Protein AF-A0AB34Y472-F1 (afdb_monomer_lite)

Sequence (128 aa):
MANVDSKVLAPIKEELTPFFRGLTIRKKYGKGRGKPVIGYAFAWKAERKDAEDVQVSKTERLKTAKFNIEHNGELSDKEKWRAIDKIKGLKLGTTEAEHNKQEQAKREEQIRADERKKTLEELRKGWH

Organism: Lactiplantibacillus plantarum (NCBI:txid1590)

Radius of gyration: 23.01 Å; chains: 1; bounding box: 41×50×71 Å

Secondary structure (DSSP, 8-state):
---HIIIIIHHHHHHHTTTSTT-EEEEEE-SSTT--EEEEEEE-PPPPTT---SS--HHHHHHHHHHHHHT-TTS-HHHHHHHHHHHHTPPTTHHHHHHHHHHHHHHHHHHHHHHHHHHHHHHHHTT-

pLDDT: mean 92.55, std 7.71, range [44.44, 97.31]

Structure (mmCIF, N/CA/C/O backbone):
data_AF-A0AB34Y472-F1
#
_en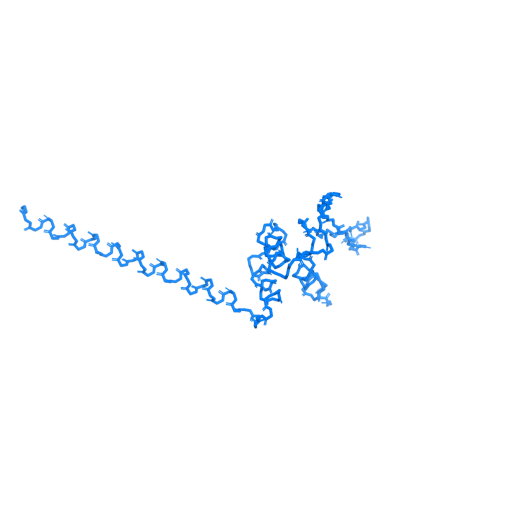try.id   AF-A0AB34Y472-F1
#
loop_
_atom_site.group_PDB
_atom_site.id
_atom_site.type_symbol
_atom_site.label_atom_id
_atom_site.label_alt_id
_atom_site.label_comp_id
_atom_site.label_asym_id
_atom_site.label_entity_id
_atom_site.label_seq_id
_atom_site.pdbx_PDB_ins_code
_atom_site.Cartn_x
_at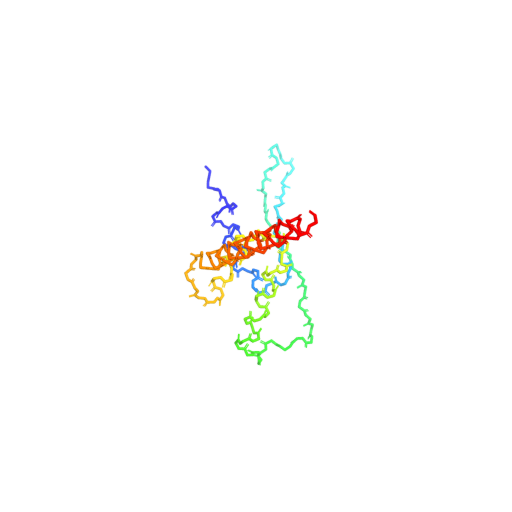om_site.Cartn_y
_atom_site.Cartn_z
_atom_site.occupancy
_atom_site.B_iso_or_equiv
_atom_site.auth_seq_id
_atom_site.auth_comp_id
_atom_site.auth_asym_id
_atom_site.auth_atom_id
_atom_site.pdbx_PDB_model_num
ATOM 1 N N . MET A 1 1 ? -2.622 18.300 -18.822 1.00 44.44 1 MET A N 1
ATOM 2 C CA . ME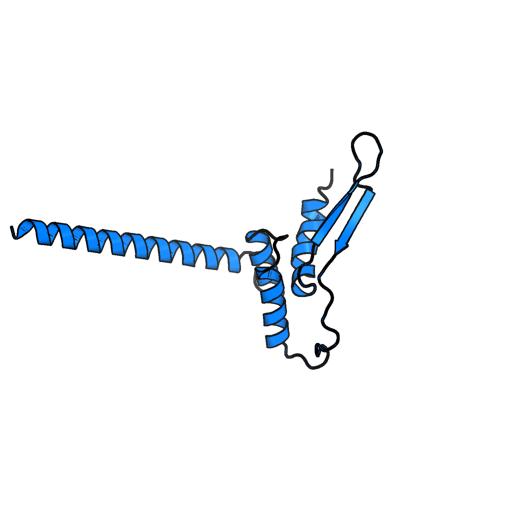T A 1 1 ? -1.505 17.331 -18.715 1.00 44.44 1 MET A CA 1
ATOM 3 C C . MET A 1 1 ? -2.039 16.029 -18.145 1.00 44.44 1 MET A C 1
ATOM 5 O O . MET A 1 1 ? -2.666 16.063 -17.094 1.00 44.44 1 MET A O 1
ATOM 9 N N . ALA A 1 2 ? -1.849 14.897 -18.827 1.00 54.88 2 ALA A N 1
ATOM 10 C CA . ALA A 1 2 ? -2.131 13.595 -18.228 1.00 54.88 2 ALA A CA 1
ATOM 11 C C . ALA A 1 2 ? -1.237 13.417 -16.991 1.00 54.88 2 ALA A C 1
ATOM 13 O O . ALA A 1 2 ? -0.014 13.460 -17.090 1.00 54.88 2 ALA A O 1
ATOM 14 N N . ASN A 1 3 ? -1.852 13.288 -15.816 1.00 86.12 3 ASN A N 1
ATOM 15 C CA . ASN A 1 3 ? -1.142 13.112 -14.558 1.00 86.12 3 ASN A CA 1
ATOM 16 C C . ASN A 1 3 ? -0.634 11.660 -14.477 1.00 86.12 3 ASN A C 1
ATOM 18 O O . ASN A 1 3 ? -1.345 10.772 -13.999 1.00 86.12 3 ASN A O 1
ATOM 22 N N . VAL A 1 4 ? 0.572 11.433 -15.013 1.00 88.00 4 VAL A N 1
ATOM 23 C CA . VAL A 1 4 ? 1.262 10.130 -15.054 1.00 88.00 4 VAL A CA 1
ATOM 24 C C . VAL A 1 4 ? 1.319 9.492 -13.667 1.00 88.00 4 VAL A C 1
ATOM 26 O O . VAL A 1 4 ? 1.144 8.283 -13.546 1.00 88.00 4 VAL A O 1
ATOM 29 N N . ASP A 1 5 ? 1.468 10.292 -12.611 1.00 87.62 5 ASP A N 1
ATOM 30 C CA . ASP A 1 5 ? 1.516 9.776 -11.244 1.00 87.62 5 ASP A CA 1
ATOM 31 C C . ASP A 1 5 ? 0.201 9.083 -10.872 1.00 87.62 5 ASP A C 1
ATOM 33 O O . ASP A 1 5 ? 0.205 7.940 -10.426 1.00 87.62 5 ASP A O 1
ATOM 37 N N . SER A 1 6 ? -0.932 9.739 -11.135 1.00 88.75 6 SER A N 1
ATOM 38 C CA . SER A 1 6 ? -2.255 9.192 -10.806 1.00 88.75 6 SER A CA 1
ATOM 39 C C . SER A 1 6 ? -2.710 8.054 -11.725 1.00 88.75 6 SER A C 1
ATOM 41 O O . SER A 1 6 ? -3.374 7.130 -11.268 1.00 88.75 6 SER A O 1
ATOM 43 N N . LYS A 1 7 ? -2.385 8.123 -13.023 1.00 90.88 7 LYS A N 1
ATOM 44 C CA . LYS A 1 7 ? -2.927 7.197 -14.031 1.00 90.88 7 LYS A CA 1
ATOM 45 C C . LYS A 1 7 ? -2.032 5.997 -14.310 1.00 90.88 7 LYS A C 1
ATOM 47 O O . LYS A 1 7 ? -2.524 4.999 -14.815 1.00 90.88 7 LYS A O 1
ATOM 52 N N . VAL A 1 8 ? -0.736 6.115 -14.033 1.00 92.06 8 VAL A N 1
ATOM 53 C CA . VAL A 1 8 ? 0.259 5.096 -14.383 1.00 92.06 8 VAL A CA 1
ATOM 54 C C . VAL A 1 8 ? 0.983 4.627 -13.131 1.00 92.06 8 VAL A C 1
ATOM 56 O O . VAL A 1 8 ? 0.946 3.443 -12.821 1.00 92.06 8 VAL A O 1
ATOM 59 N N . LEU A 1 9 ? 1.593 5.536 -12.362 1.00 92.69 9 LEU A N 1
ATOM 60 C CA . LEU A 1 9 ? 2.419 5.119 -11.225 1.00 92.69 9 LEU A CA 1
ATOM 61 C C . LEU A 1 9 ? 1.596 4.536 -10.076 1.00 92.69 9 LEU A C 1
ATOM 63 O O . LEU A 1 9 ? 2.011 3.528 -9.514 1.00 92.69 9 LEU A O 1
ATOM 67 N N . ALA A 1 10 ? 0.452 5.132 -9.732 1.00 91.88 10 ALA A N 1
ATOM 68 C CA . ALA A 1 10 ? -0.389 4.631 -8.645 1.00 91.88 10 ALA A CA 1
ATOM 69 C C . ALA A 1 10 ? -0.898 3.194 -8.906 1.00 91.88 10 ALA A C 1
ATOM 71 O O . ALA A 1 10 ? -0.638 2.330 -8.068 1.00 91.88 10 ALA A O 1
ATOM 72 N N . PRO A 1 11 ? -1.496 2.863 -10.073 1.00 93.00 11 PRO A N 1
ATOM 73 C CA . PRO A 1 11 ? -1.852 1.476 -10.382 1.00 93.00 11 PRO A CA 1
ATOM 74 C C . PRO A 1 11 ? -0.655 0.518 -10.359 1.00 93.00 11 PRO A C 1
ATOM 76 O O . PRO A 1 11 ? -0.754 -0.561 -9.782 1.00 93.00 11 PRO A O 1
ATOM 79 N N . ILE A 1 12 ? 0.493 0.932 -10.911 1.00 94.06 12 ILE A N 1
ATOM 80 C CA . ILE A 1 12 ? 1.716 0.115 -10.931 1.00 94.06 12 ILE A CA 1
ATOM 81 C C . ILE A 1 12 ? 2.208 -0.189 -9.514 1.00 94.06 12 ILE A C 1
ATOM 83 O O . ILE A 1 12 ? 2.590 -1.322 -9.232 1.00 94.06 12 ILE A O 1
ATOM 87 N N . LYS A 1 13 ? 2.189 0.793 -8.603 1.00 93.44 13 LYS A N 1
ATOM 88 C CA . LYS A 1 13 ? 2.538 0.560 -7.196 1.00 93.44 13 LYS A CA 1
ATOM 89 C C . LYS A 1 13 ? 1.621 -0.484 -6.568 1.00 93.44 13 LYS A C 1
ATOM 91 O O . LYS A 1 13 ? 2.121 -1.407 -5.927 1.00 93.44 13 LYS A O 1
ATOM 96 N N . GLU A 1 14 ? 0.310 -0.354 -6.756 1.00 94.00 14 GLU A N 1
ATOM 97 C CA . GLU A 1 14 ? -0.670 -1.280 -6.179 1.00 94.00 14 GLU A CA 1
ATOM 98 C C . GLU A 1 14 ? -0.501 -2.708 -6.727 1.00 94.00 14 GLU A C 1
ATOM 100 O O . GLU A 1 14 ? -0.639 -3.672 -5.980 1.00 94.00 14 GLU A O 1
ATOM 105 N N . GLU A 1 15 ? -0.186 -2.849 -8.017 1.00 94.44 15 GLU A N 1
ATOM 106 C CA . GLU A 1 15 ? -0.128 -4.145 -8.707 1.00 94.44 15 GLU A CA 1
ATOM 107 C C . GLU A 1 15 ? 1.213 -4.862 -8.577 1.00 94.44 15 GLU A C 1
ATOM 109 O O . GLU A 1 15 ? 1.237 -6.088 -8.500 1.00 94.44 15 GLU A O 1
ATOM 114 N N . LEU A 1 16 ? 2.327 -4.129 -8.524 1.00 95.62 16 LEU A N 1
ATOM 115 C CA . LEU A 1 16 ? 3.660 -4.732 -8.466 1.00 95.62 16 LEU A CA 1
ATOM 116 C C . LEU A 1 16 ? 4.158 -4.990 -7.038 1.00 95.62 16 LEU A C 1
ATOM 118 O O . LEU A 1 16 ? 4.934 -5.922 -6.823 1.00 95.62 16 LEU A O 1
ATOM 122 N N . THR A 1 17 ? 3.711 -4.212 -6.046 1.00 96.62 17 THR A N 1
ATOM 123 C CA . THR A 1 17 ? 4.118 -4.404 -4.639 1.00 96.62 17 THR A CA 1
ATOM 124 C C . THR A 1 17 ? 3.873 -5.816 -4.087 1.00 96.62 17 THR A C 1
ATOM 126 O O . THR A 1 17 ? 4.734 -6.293 -3.351 1.00 96.62 17 THR A O 1
ATOM 129 N N . PRO A 1 18 ? 2.773 -6.525 -4.421 1.00 96.44 18 PRO A N 1
ATOM 130 C CA . PRO A 1 18 ? 2.584 -7.918 -4.015 1.00 96.44 18 PRO A CA 1
ATOM 131 C C . PRO A 1 18 ? 3.768 -8.831 -4.359 1.00 96.44 18 PRO A C 1
ATOM 133 O O . PRO A 1 18 ? 4.109 -9.718 -3.577 1.00 96.44 18 PRO A O 1
ATOM 136 N N . PHE A 1 19 ? 4.407 -8.601 -5.505 1.00 93.69 19 PHE A N 1
ATOM 137 C CA . PHE A 1 19 ? 5.461 -9.461 -6.038 1.00 93.69 19 PHE A CA 1
ATOM 138 C C . PHE A 1 19 ? 6.847 -9.028 -5.563 1.00 93.69 19 PHE A C 1
ATOM 140 O O . PHE A 1 19 ? 7.649 -9.856 -5.147 1.00 93.69 19 PHE A O 1
ATOM 147 N N . PHE A 1 20 ? 7.118 -7.723 -5.560 1.00 94.75 20 PHE A N 1
ATOM 148 C CA . PHE A 1 20 ? 8.452 -7.202 -5.282 1.00 94.75 20 PHE A CA 1
ATOM 149 C C . PHE A 1 20 ? 8.567 -6.651 -3.863 1.00 94.75 20 PHE A C 1
ATOM 151 O O . PHE A 1 20 ? 8.058 -5.572 -3.535 1.00 94.75 20 PHE A O 1
ATOM 158 N N . ARG A 1 21 ? 9.317 -7.360 -3.014 1.00 93.81 21 ARG A N 1
ATOM 159 C CA . ARG A 1 21 ? 9.582 -6.915 -1.644 1.00 93.81 21 ARG A CA 1
ATOM 160 C C . ARG A 1 21 ? 10.325 -5.578 -1.636 1.00 93.81 21 ARG A C 1
ATOM 162 O O . ARG A 1 21 ? 11.444 -5.465 -2.132 1.00 93.81 21 ARG A O 1
ATOM 169 N N . GLY A 1 22 ? 9.739 -4.578 -0.979 1.00 94.25 22 GLY A N 1
ATOM 170 C CA . GLY A 1 22 ? 10.350 -3.253 -0.847 1.00 94.25 22 GLY A CA 1
ATOM 171 C C . GLY A 1 22 ? 10.488 -2.517 -2.180 1.00 94.25 22 GLY A C 1
ATOM 172 O O . GLY A 1 22 ? 11.498 -1.849 -2.394 1.00 94.25 22 GLY A O 1
ATOM 173 N N . LEU A 1 23 ? 9.511 -2.674 -3.079 1.00 96.81 23 LEU A N 1
ATOM 174 C CA . LEU A 1 23 ? 9.447 -1.944 -4.342 1.00 96.81 23 LEU A CA 1
ATOM 175 C C . LEU A 1 23 ? 9.467 -0.426 -4.114 1.00 96.81 23 LEU A C 1
ATOM 177 O O . LEU A 1 23 ? 8.643 0.106 -3.373 1.00 96.81 23 LEU A O 1
ATOM 181 N N . THR A 1 24 ? 10.354 0.263 -4.827 1.00 95.75 24 THR A N 1
ATOM 182 C CA . THR A 1 24 ? 10.484 1.721 -4.866 1.00 95.75 24 THR A CA 1
ATOM 183 C C . THR A 1 24 ? 10.458 2.226 -6.302 1.00 95.75 24 THR A C 1
ATOM 185 O O . THR A 1 24 ? 10.987 1.580 -7.210 1.00 95.75 24 THR A O 1
ATOM 188 N N . ILE A 1 25 ? 9.845 3.395 -6.508 1.00 94.38 25 ILE A N 1
ATOM 189 C CA . ILE A 1 25 ? 9.763 4.053 -7.816 1.00 94.38 25 ILE A CA 1
ATOM 190 C C . ILE A 1 25 ? 10.278 5.482 -7.669 1.00 94.38 25 ILE A C 1
ATOM 192 O O . ILE A 1 25 ? 9.736 6.281 -6.905 1.00 94.38 25 ILE A O 1
ATOM 196 N N . ARG A 1 26 ? 11.333 5.825 -8.410 1.00 94.31 26 ARG A N 1
ATOM 197 C CA . ARG A 1 26 ? 11.966 7.151 -8.367 1.00 94.31 26 ARG A CA 1
ATOM 198 C C . ARG A 1 26 ? 11.938 7.809 -9.741 1.00 94.31 26 ARG A C 1
ATOM 200 O O . ARG A 1 26 ? 12.308 7.196 -10.739 1.00 94.31 26 ARG A O 1
ATOM 207 N N . LYS A 1 27 ? 11.542 9.083 -9.792 1.00 94.31 27 LYS A N 1
ATOM 208 C CA . LYS A 1 27 ? 11.641 9.911 -11.002 1.00 94.31 27 LYS A CA 1
ATOM 209 C C . LYS A 1 27 ? 13.100 10.295 -11.239 1.00 94.31 27 LYS A C 1
ATOM 211 O O . LYS A 1 27 ? 13.754 10.819 -10.340 1.00 94.31 27 LYS A O 1
ATOM 216 N N . LYS A 1 28 ? 13.598 10.064 -12.451 1.00 95.62 28 LYS A N 1
ATOM 217 C CA . LYS A 1 28 ? 14.877 10.599 -12.925 1.00 95.62 28 LYS A CA 1
ATOM 218 C C . LYS A 1 28 ? 14.625 11.925 -13.626 1.00 95.62 28 LYS A C 1
ATOM 220 O O . LYS A 1 28 ? 13.784 12.003 -14.519 1.00 95.62 28 LYS A O 1
ATOM 225 N N . TYR A 1 29 ? 15.374 12.948 -13.235 1.00 95.56 29 TYR A N 1
ATOM 226 C CA . TYR A 1 29 ? 15.247 14.297 -13.777 1.00 95.56 29 TYR A CA 1
ATOM 227 C C . TYR A 1 29 ? 16.452 14.657 -14.646 1.00 95.56 29 TYR A C 1
ATOM 229 O O . TYR A 1 29 ? 17.592 14.337 -14.306 1.00 95.56 29 TYR A O 1
ATOM 237 N N . GLY A 1 30 ? 16.194 15.324 -15.768 1.00 95.06 30 GLY A N 1
ATOM 238 C CA . GLY A 1 30 ? 17.225 15.849 -16.656 1.00 95.06 30 GLY A CA 1
ATOM 239 C C . GLY A 1 30 ? 17.816 17.168 -16.156 1.00 95.06 30 GLY A C 1
ATOM 240 O O . GLY A 1 30 ? 17.243 17.846 -15.303 1.00 95.06 30 GLY A O 1
ATOM 241 N N . LYS A 1 31 ? 18.957 17.562 -16.735 1.00 93.31 31 LYS A N 1
ATOM 242 C CA . LYS A 1 31 ? 19.664 18.816 -16.407 1.00 93.31 31 LYS A CA 1
ATOM 243 C C . LYS A 1 31 ? 19.090 20.068 -17.101 1.00 93.31 31 LYS A C 1
ATOM 245 O O . LYS A 1 31 ? 19.597 21.161 -16.880 1.00 93.31 31 LYS A O 1
ATOM 250 N N . GLY A 1 32 ? 18.063 19.924 -17.944 1.00 92.19 32 GLY A N 1
ATOM 251 C CA . GLY A 1 32 ? 17.436 21.039 -18.667 1.00 92.19 32 GLY A CA 1
ATOM 252 C C . GLY A 1 32 ? 16.632 21.994 -17.772 1.00 92.19 32 GLY A C 1
ATOM 253 O O . GLY A 1 32 ? 16.306 21.677 -16.623 1.00 92.19 32 GLY A O 1
ATOM 254 N N . ARG A 1 33 ? 16.271 23.170 -18.311 1.00 89.88 33 ARG A N 1
ATOM 255 C CA . ARG A 1 33 ? 15.423 24.162 -17.624 1.00 89.88 33 ARG A CA 1
ATOM 256 C C . ARG A 1 33 ? 14.098 23.519 -17.196 1.00 89.88 33 ARG A C 1
ATOM 258 O O . ARG A 1 33 ? 13.454 22.838 -17.985 1.00 89.88 33 ARG A O 1
ATOM 265 N N . GLY A 1 34 ? 13.707 23.729 -15.938 1.00 89.81 34 GLY A N 1
ATOM 266 C CA . GLY A 1 34 ? 12.491 23.144 -15.364 1.00 89.81 34 GLY A CA 1
ATOM 267 C C . GLY A 1 34 ? 12.627 21.697 -14.873 1.00 89.81 34 GLY A C 1
ATOM 268 O O . GLY A 1 34 ? 11.615 21.129 -14.481 1.00 89.81 34 GLY A O 1
ATOM 269 N N . LYS A 1 35 ? 13.841 21.111 -14.869 1.00 92.06 35 LYS A N 1
ATOM 270 C CA . LYS A 1 35 ? 14.120 19.732 -14.411 1.00 92.06 35 LYS A CA 1
ATOM 271 C C . LYS A 1 35 ? 13.085 18.733 -14.957 1.00 92.06 35 LYS A C 1
ATOM 273 O O . LYS A 1 35 ? 12.317 18.169 -14.180 1.00 92.06 35 LYS A O 1
ATOM 278 N N . PRO A 1 36 ? 13.018 18.523 -16.284 1.00 94.12 36 PRO A N 1
ATOM 279 C CA . PRO A 1 36 ? 12.038 17.607 -16.857 1.00 94.12 36 PRO A CA 1
ATOM 280 C C . PRO A 1 36 ? 12.259 16.181 -16.337 1.00 94.12 36 PRO A C 1
ATOM 282 O O . PRO A 1 36 ? 13.401 15.757 -16.142 1.00 94.12 36 PRO A O 1
ATOM 285 N N . VAL A 1 37 ? 11.175 15.430 -16.126 1.00 93.56 37 VAL A N 1
ATOM 286 C CA . VAL A 1 37 ? 11.257 13.984 -15.864 1.00 93.56 37 VAL A CA 1
ATOM 287 C C . VAL A 1 37 ? 11.697 13.302 -17.157 1.00 93.56 37 VAL A C 1
ATOM 289 O O . VAL A 1 37 ? 11.013 13.407 -18.169 1.00 93.56 37 VAL A O 1
ATOM 292 N N . ILE A 1 38 ? 12.837 12.616 -17.122 1.00 94.94 38 ILE A N 1
ATOM 293 C CA . ILE A 1 38 ? 13.424 11.915 -18.278 1.00 94.94 38 ILE A CA 1
ATOM 294 C C . ILE A 1 38 ? 13.291 10.393 -18.176 1.00 94.94 38 ILE A C 1
ATOM 296 O O . ILE A 1 38 ? 13.611 9.677 -19.117 1.00 94.94 38 ILE A O 1
ATOM 300 N N . GLY A 1 39 ? 12.847 9.884 -17.027 1.00 95.06 39 GLY A N 1
ATOM 301 C CA . GLY A 1 39 ? 12.613 8.460 -16.839 1.00 95.06 39 GLY A CA 1
ATOM 302 C C . GLY A 1 39 ? 12.199 8.104 -15.419 1.00 95.06 39 GLY A C 1
ATOM 303 O O . GLY A 1 39 ? 12.114 8.961 -14.538 1.00 95.06 39 GLY A O 1
ATOM 304 N N . TYR A 1 40 ? 11.987 6.811 -15.200 1.00 95.44 40 TYR A N 1
ATOM 305 C CA . TYR A 1 40 ? 11.626 6.228 -13.912 1.00 95.44 40 TYR A CA 1
ATOM 306 C C . TYR A 1 40 ? 12.593 5.086 -13.593 1.00 95.44 40 TYR A C 1
ATOM 308 O O . TYR A 1 40 ? 12.967 4.321 -14.478 1.00 95.44 40 TYR A O 1
ATOM 316 N N . ALA A 1 41 ? 13.030 4.992 -12.341 1.00 95.56 4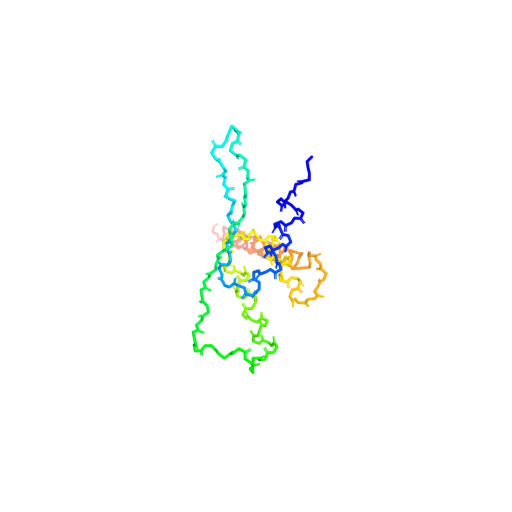1 ALA A N 1
ATOM 317 C CA . ALA A 1 41 ? 13.800 3.867 -11.827 1.00 95.56 41 ALA A CA 1
ATOM 318 C C . ALA A 1 41 ? 12.945 3.050 -10.868 1.00 95.56 41 ALA A C 1
ATOM 320 O O . ALA A 1 41 ? 12.353 3.608 -9.944 1.00 95.56 41 ALA A O 1
ATOM 321 N N . PHE A 1 42 ? 12.949 1.741 -11.085 1.00 96.12 42 PHE A N 1
ATOM 322 C CA . PHE A 1 42 ? 12.337 0.748 -10.218 1.00 96.12 42 PHE A CA 1
ATOM 323 C C . PHE A 1 42 ? 13.452 0.011 -9.483 1.00 96.12 42 PHE A C 1
ATOM 325 O O . PHE A 1 42 ? 14.439 -0.381 -10.104 1.00 96.12 42 PHE A O 1
ATOM 332 N N . ALA A 1 43 ? 13.312 -0.151 -8.172 1.00 96.44 43 ALA A N 1
ATOM 333 C CA . ALA A 1 43 ? 14.245 -0.926 -7.360 1.00 96.44 43 ALA A CA 1
ATOM 334 C C . ALA A 1 43 ? 13.487 -1.700 -6.280 1.00 96.44 43 ALA A C 1
ATOM 336 O O . ALA A 1 43 ? 12.485 -1.210 -5.765 1.00 96.44 43 ALA A O 1
ATOM 337 N N . TRP A 1 44 ? 13.965 -2.891 -5.932 1.00 97.12 44 TRP A N 1
ATOM 338 C CA . TRP A 1 44 ? 13.380 -3.763 -4.912 1.00 97.12 44 TRP A CA 1
ATOM 339 C C . TRP A 1 44 ? 14.476 -4.575 -4.218 1.00 97.12 44 TRP A C 1
ATOM 341 O O . TRP A 1 44 ? 15.629 -4.595 -4.658 1.00 97.12 44 TRP A O 1
ATOM 351 N N . LYS A 1 45 ? 14.134 -5.230 -3.106 1.00 93.62 45 LYS A N 1
ATOM 352 C CA . LYS A 1 45 ? 15.053 -6.147 -2.426 1.00 93.62 45 LYS A CA 1
ATOM 353 C C . LYS A 1 45 ? 15.162 -7.434 -3.233 1.00 93.62 45 LYS A C 1
ATOM 355 O O . LYS A 1 45 ? 14.141 -8.033 -3.554 1.00 93.62 45 LYS A O 1
ATOM 360 N N . ALA A 1 46 ? 16.393 -7.848 -3.522 1.00 93.25 46 ALA A N 1
ATOM 361 C CA . ALA A 1 46 ? 16.652 -9.103 -4.212 1.00 93.25 46 ALA A CA 1
ATOM 362 C C . ALA A 1 46 ? 16.031 -10.285 -3.454 1.00 93.25 46 ALA A C 1
ATOM 364 O O . ALA A 1 46 ? 16.062 -10.335 -2.219 1.00 93.25 46 ALA A O 1
ATOM 365 N N . GLU A 1 47 ? 15.474 -11.220 -4.213 1.00 89.44 47 GLU A N 1
ATOM 366 C CA . GLU A 1 47 ? 14.952 -12.473 -3.684 1.00 89.44 47 GLU A CA 1
ATOM 367 C C . GLU A 1 47 ? 16.095 -13.324 -3.130 1.00 89.44 47 GLU A C 1
ATOM 369 O O . GLU A 1 47 ? 17.254 -13.235 -3.558 1.00 89.44 47 GLU A O 1
ATOM 374 N N . ARG A 1 48 ? 15.780 -14.122 -2.111 1.00 88.69 48 ARG A N 1
ATOM 375 C CA . ARG A 1 48 ? 16.756 -15.044 -1.546 1.00 88.69 48 ARG A CA 1
ATOM 376 C C . ARG A 1 48 ? 17.004 -16.167 -2.548 1.00 88.69 48 ARG A C 1
ATOM 378 O O . ARG A 1 48 ? 16.059 -16.744 -3.062 1.00 88.69 48 ARG A O 1
ATOM 385 N N . LYS A 1 49 ? 18.272 -16.514 -2.774 1.00 87.44 49 LYS A N 1
ATOM 386 C CA . LYS A 1 49 ? 18.655 -17.570 -3.730 1.00 87.44 49 LYS A CA 1
ATOM 387 C C . LYS A 1 49 ? 18.158 -18.967 -3.343 1.00 87.44 49 LYS A C 1
ATOM 389 O O . LYS A 1 49 ? 18.165 -19.854 -4.182 1.00 87.44 49 LYS A O 1
ATOM 394 N N . ASP A 1 50 ? 17.809 -19.158 -2.076 1.00 87.69 50 ASP A N 1
ATOM 395 C CA . ASP A 1 50 ? 17.326 -20.410 -1.501 1.00 87.69 50 ASP A CA 1
ATOM 396 C C . ASP A 1 50 ? 15.806 -20.417 -1.269 1.00 87.69 50 ASP A C 1
ATOM 398 O O . ASP A 1 50 ? 15.296 -21.313 -0.600 1.00 87.69 50 ASP A O 1
ATOM 402 N N . ALA A 1 51 ? 15.080 -19.414 -1.773 1.00 84.00 51 ALA A N 1
ATOM 403 C CA . ALA A 1 51 ? 13.625 -19.421 -1.728 1.00 84.00 51 ALA A CA 1
ATOM 404 C C . ALA A 1 51 ? 13.068 -20.461 -2.714 1.00 84.00 51 ALA A C 1
ATOM 406 O O . ALA A 1 51 ? 13.485 -20.532 -3.868 1.00 84.00 51 ALA A O 1
ATOM 407 N N . GLU A 1 52 ? 12.129 -21.282 -2.245 1.00 81.50 52 GLU A N 1
ATOM 408 C CA . GLU A 1 52 ? 11.346 -22.167 -3.104 1.00 81.50 52 GLU A CA 1
ATOM 409 C C . GLU A 1 52 ? 10.240 -21.339 -3.761 1.00 81.50 52 GLU A C 1
ATOM 411 O O . GLU A 1 52 ? 9.365 -20.838 -3.061 1.00 81.50 52 GLU A O 1
ATOM 416 N N . ASP A 1 53 ? 10.266 -21.214 -5.089 1.00 77.62 53 ASP A N 1
ATOM 417 C CA . ASP A 1 53 ? 9.311 -20.379 -5.836 1.00 77.62 53 ASP A CA 1
ATOM 418 C C . ASP A 1 53 ? 8.346 -21.200 -6.714 1.00 77.62 53 ASP A C 1
ATOM 420 O O . ASP A 1 53 ? 7.328 -20.687 -7.208 1.00 77.62 53 ASP A O 1
ATOM 424 N N . VAL A 1 54 ? 8.625 -22.498 -6.893 1.00 81.50 54 VAL A N 1
ATOM 425 C CA . VAL A 1 54 ? 7.879 -23.372 -7.806 1.00 81.50 54 VAL A CA 1
ATOM 426 C C . VAL A 1 54 ? 6.682 -23.986 -7.087 1.00 81.50 54 VAL A C 1
ATOM 428 O O . VAL A 1 54 ? 5.538 -23.758 -7.488 1.00 81.50 54 VAL A O 1
ATOM 431 N N . GLN A 1 55 ? 6.912 -24.705 -5.987 1.00 86.69 55 GLN A N 1
ATOM 432 C CA . GLN A 1 55 ? 5.868 -25.461 -5.275 1.00 86.69 55 GLN A CA 1
ATOM 433 C C . GLN A 1 55 ? 5.248 -24.696 -4.092 1.00 86.69 55 GLN A C 1
ATOM 435 O O . GLN A 1 55 ? 4.913 -25.268 -3.058 1.00 86.69 55 GLN A O 1
ATOM 440 N N . VAL A 1 56 ? 5.056 -23.383 -4.242 1.00 87.81 56 VAL A N 1
ATOM 441 C CA . VAL A 1 56 ? 4.461 -22.539 -3.192 1.00 87.81 56 VAL A CA 1
ATOM 442 C C . VAL A 1 56 ? 2.938 -22.543 -3.271 1.00 87.81 56 VAL A C 1
ATOM 444 O O . VAL A 1 56 ? 2.350 -22.179 -4.299 1.00 87.81 56 VAL A O 1
ATOM 447 N N . SER A 1 57 ? 2.291 -22.883 -2.154 1.00 93.00 57 SER A N 1
ATOM 448 C CA . SER A 1 57 ? 0.831 -22.892 -2.026 1.00 93.00 57 SER A CA 1
ATOM 449 C C . SER A 1 57 ? 0.206 -21.510 -2.278 1.00 93.00 57 SER A C 1
ATOM 451 O O . SER A 1 57 ? 0.806 -20.465 -2.019 1.00 93.00 57 SER A O 1
ATOM 453 N N . LYS A 1 58 ? -1.054 -21.474 -2.739 1.00 92.31 58 LYS A N 1
ATOM 454 C CA . LYS A 1 58 ? -1.786 -20.206 -2.952 1.00 92.31 58 LYS A CA 1
ATOM 455 C C . LYS A 1 58 ? -1.889 -19.370 -1.673 1.00 92.31 58 LYS A C 1
ATOM 457 O O . LYS A 1 58 ? -1.816 -18.147 -1.729 1.00 92.31 58 LYS A O 1
ATOM 462 N N . THR A 1 59 ? -2.062 -20.026 -0.527 1.00 94.00 59 THR A N 1
ATOM 463 C CA . THR A 1 59 ? -2.174 -19.365 0.778 1.00 94.00 59 THR A CA 1
ATOM 464 C C . THR A 1 59 ? -0.858 -18.721 1.191 1.00 94.00 59 THR A C 1
ATOM 466 O O . THR A 1 59 ? -0.863 -17.603 1.698 1.00 94.00 59 THR A O 1
ATOM 469 N N . GLU A 1 60 ? 0.267 -19.382 0.939 1.00 93.19 60 GLU A N 1
ATOM 470 C CA . GLU A 1 60 ? 1.593 -18.839 1.213 1.00 93.19 60 GLU A CA 1
ATOM 471 C C . GLU A 1 60 ? 1.948 -17.690 0.269 1.00 93.19 60 GLU A C 1
ATOM 473 O O . GLU A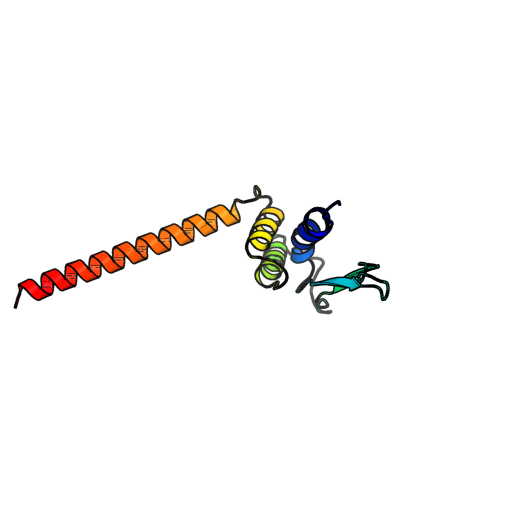 1 60 ? 2.352 -16.629 0.741 1.00 93.19 60 GLU A O 1
ATOM 478 N N . ARG A 1 61 ? 1.647 -17.815 -1.032 1.00 92.81 61 ARG A N 1
ATOM 479 C CA . ARG A 1 61 ? 1.758 -16.695 -1.986 1.00 92.81 61 ARG A CA 1
ATOM 480 C C . ARG A 1 61 ? 0.945 -15.481 -1.530 1.00 92.81 61 ARG A C 1
ATOM 482 O O . ARG A 1 61 ? 1.452 -14.363 -1.552 1.00 92.81 61 ARG A O 1
ATOM 489 N N . LEU A 1 62 ? -0.288 -15.693 -1.060 1.00 95.19 62 LEU A N 1
ATOM 490 C CA . LEU A 1 62 ? -1.143 -14.615 -0.557 1.00 95.19 62 LEU A CA 1
ATOM 491 C C . LEU A 1 62 ? -0.585 -13.979 0.725 1.00 95.19 62 LEU A C 1
ATOM 493 O O . LEU A 1 62 ? -0.637 -12.759 0.872 1.00 95.19 62 LEU A O 1
ATOM 497 N N . LYS A 1 63 ? -0.035 -14.783 1.645 1.00 95.31 63 LYS A N 1
ATOM 498 C CA . LYS A 1 63 ? 0.623 -14.283 2.863 1.00 95.31 63 LYS A CA 1
ATOM 499 C C . LYS A 1 63 ? 1.835 -13.421 2.519 1.00 95.31 63 LYS A C 1
ATOM 501 O O . LYS A 1 63 ? 1.941 -12.314 3.039 1.00 95.31 63 LYS A O 1
ATOM 506 N N . THR A 1 64 ? 2.698 -13.884 1.617 1.00 94.69 64 THR A N 1
ATOM 507 C CA . THR A 1 64 ? 3.875 -13.133 1.158 1.00 94.69 64 THR A CA 1
ATOM 508 C C . THR A 1 64 ? 3.472 -11.840 0.453 1.00 94.69 64 THR A C 1
ATOM 510 O O . THR A 1 64 ? 3.994 -10.775 0.778 1.00 94.69 64 THR A O 1
ATOM 513 N N . ALA A 1 65 ? 2.479 -11.900 -0.437 1.00 96.25 65 ALA A N 1
ATOM 514 C CA . ALA A 1 65 ? 1.937 -10.727 -1.116 1.00 96.25 65 ALA A CA 1
ATOM 515 C C . ALA A 1 65 ? 1.395 -9.685 -0.130 1.00 96.25 65 ALA A C 1
ATOM 517 O O . ALA A 1 65 ? 1.748 -8.506 -0.202 1.00 96.25 65 ALA A O 1
ATOM 518 N N . LYS A 1 66 ? 0.577 -10.126 0.832 1.00 96.94 66 LYS A N 1
ATOM 519 C CA . LYS A 1 66 ? 0.037 -9.264 1.886 1.00 96.94 66 LYS A CA 1
ATOM 520 C C . LYS A 1 66 ? 1.161 -8.644 2.721 1.00 96.94 66 LYS A C 1
ATOM 522 O O . LYS A 1 66 ? 1.153 -7.435 2.939 1.00 96.94 66 LYS A O 1
ATOM 527 N N . PHE A 1 67 ? 2.151 -9.443 3.117 1.00 96.44 67 PHE A N 1
ATOM 528 C CA . PHE A 1 67 ? 3.308 -8.968 3.873 1.00 96.44 67 PHE A CA 1
ATOM 529 C C . PHE A 1 67 ? 4.077 -7.878 3.115 1.00 96.44 67 PHE A C 1
ATOM 531 O O . PHE A 1 67 ? 4.409 -6.846 3.703 1.00 96.44 67 PHE A O 1
ATOM 538 N N . ASN A 1 68 ? 4.319 -8.074 1.815 1.00 96.62 68 ASN A N 1
ATOM 539 C CA . ASN A 1 68 ? 4.999 -7.095 0.971 1.00 96.62 68 ASN A CA 1
ATOM 540 C C . ASN A 1 68 ? 4.231 -5.768 0.899 1.00 96.62 68 ASN A C 1
ATOM 542 O O . ASN A 1 68 ? 4.853 -4.715 1.015 1.00 96.62 68 ASN A O 1
ATOM 546 N N . ILE A 1 69 ? 2.900 -5.807 0.760 1.00 97.06 69 ILE A N 1
ATOM 547 C CA . ILE A 1 69 ? 2.048 -4.607 0.742 1.00 97.06 69 ILE A CA 1
ATOM 548 C C . ILE A 1 69 ? 2.108 -3.861 2.079 1.00 97.06 69 ILE A C 1
ATOM 550 O O . ILE A 1 69 ? 2.370 -2.659 2.106 1.00 97.06 69 ILE A O 1
ATOM 554 N N . GLU A 1 70 ? 1.876 -4.562 3.190 1.00 96.12 70 GLU A N 1
ATOM 555 C CA . GLU A 1 70 ? 1.761 -3.945 4.518 1.00 96.12 70 GLU A CA 1
ATOM 556 C C . GLU A 1 70 ? 3.056 -3.243 4.943 1.00 96.12 70 GLU A C 1
ATOM 558 O O . GLU A 1 70 ? 3.017 -2.142 5.502 1.00 96.12 70 GLU A O 1
ATOM 563 N N . HIS A 1 71 ? 4.201 -3.836 4.600 1.00 95.62 71 HIS A N 1
ATOM 564 C CA . HIS A 1 71 ? 5.524 -3.354 4.995 1.00 95.62 71 HIS A CA 1
ATOM 565 C C . HIS A 1 71 ? 6.204 -2.474 3.936 1.00 95.62 71 HIS A C 1
ATOM 567 O O . HIS A 1 71 ? 7.364 -2.095 4.119 1.00 95.62 71 HIS A O 1
ATOM 573 N N . ASN A 1 72 ? 5.528 -2.131 2.833 1.00 95.44 72 ASN A N 1
ATOM 574 C CA . ASN A 1 72 ? 6.079 -1.185 1.869 1.00 95.44 72 ASN A CA 1
ATOM 575 C C . ASN A 1 72 ? 5.837 0.264 2.329 1.00 95.44 72 ASN A C 1
ATOM 577 O O . ASN A 1 72 ? 4.696 0.691 2.496 1.00 95.44 72 ASN A O 1
ATOM 581 N N . GLY A 1 73 ? 6.920 1.025 2.514 1.00 93.25 73 GLY A N 1
ATOM 582 C CA . GLY A 1 73 ? 6.872 2.445 2.878 1.00 93.25 73 GLY A CA 1
ATOM 583 C C . GLY A 1 73 ? 6.543 3.395 1.719 1.00 93.25 73 GLY A C 1
ATOM 584 O O . GLY A 1 73 ? 6.302 4.571 1.953 1.00 93.25 73 GLY A O 1
ATOM 585 N N . GLU A 1 74 ? 6.529 2.915 0.472 1.00 90.12 74 GLU A N 1
ATOM 586 C CA . GLU A 1 74 ? 6.216 3.730 -0.715 1.00 90.12 74 GLU A CA 1
ATOM 587 C C . GLU A 1 74 ? 4.713 3.801 -1.033 1.00 90.12 74 GLU A C 1
ATOM 589 O O . GLU A 1 74 ? 4.320 4.534 -1.952 1.00 90.12 74 GLU A O 1
ATOM 594 N N . LEU A 1 75 ? 3.897 3.028 -0.304 1.00 94.31 75 LEU A N 1
ATOM 595 C CA . LEU A 1 75 ? 2.440 3.006 -0.403 1.00 94.31 75 LEU A CA 1
ATOM 596 C C . LEU A 1 75 ? 1.836 3.732 0.800 1.00 94.31 75 LEU A C 1
ATOM 598 O O . LEU A 1 75 ? 2.169 3.441 1.950 1.00 94.31 75 LEU A O 1
ATOM 602 N N . SER A 1 76 ? 0.894 4.625 0.521 1.00 94.69 76 SER A N 1
ATOM 603 C CA . SER A 1 76 ? -0.046 5.138 1.517 1.00 94.69 76 SER A CA 1
ATOM 604 C C . SER A 1 76 ? -0.992 4.036 2.002 1.00 94.69 76 SER A C 1
ATOM 606 O O . SER A 1 76 ? -1.207 3.045 1.301 1.00 94.69 76 SER A O 1
ATOM 608 N N . ASP A 1 77 ? -1.624 4.219 3.162 1.00 94.88 77 ASP A N 1
ATOM 609 C CA . ASP A 1 77 ? -2.570 3.232 3.710 1.00 94.88 77 ASP A CA 1
ATOM 610 C C . ASP A 1 77 ? -3.709 2.916 2.734 1.00 94.88 77 ASP A C 1
ATOM 612 O O . ASP A 1 77 ? -4.070 1.757 2.539 1.00 94.88 77 ASP A O 1
ATOM 616 N N . LYS A 1 78 ? -4.189 3.927 2.005 1.00 94.44 78 LYS A N 1
ATOM 617 C CA . LYS A 1 78 ? -5.203 3.750 0.964 1.00 94.44 78 LYS A CA 1
ATOM 618 C C . LYS A 1 78 ? -4.724 2.883 -0.200 1.00 94.44 78 LYS A C 1
ATOM 620 O O . LYS A 1 78 ? -5.469 2.023 -0.669 1.00 94.44 78 LYS A O 1
ATOM 625 N N . GLU A 1 79 ? -3.497 3.095 -0.674 1.00 95.00 79 GLU A N 1
ATOM 626 C CA . GLU A 1 79 ? -2.895 2.251 -1.716 1.00 95.00 79 GLU A CA 1
ATOM 627 C C . GLU A 1 79 ? -2.676 0.823 -1.200 1.00 95.00 79 GLU A C 1
ATOM 629 O O . GLU A 1 79 ? -2.920 -0.133 -1.935 1.00 95.00 79 GLU A O 1
ATOM 634 N N . LYS A 1 80 ? -2.301 0.655 0.078 1.00 96.69 80 LYS A N 1
ATOM 635 C CA . LYS A 1 80 ? -2.188 -0.668 0.711 1.00 96.69 80 LYS A CA 1
ATOM 636 C C . LYS A 1 80 ? -3.530 -1.389 0.744 1.00 96.69 80 LYS A C 1
ATOM 638 O O . LYS A 1 80 ? -3.606 -2.537 0.316 1.00 96.69 80 LYS A O 1
ATOM 643 N N . TRP A 1 81 ? -4.597 -0.731 1.193 1.00 96.88 81 TRP A N 1
ATOM 644 C CA . TRP A 1 81 ? -5.937 -1.324 1.229 1.00 96.88 81 TRP A CA 1
ATOM 645 C C . TRP A 1 81 ? -6.419 -1.736 -0.162 1.00 96.88 81 TRP A C 1
ATOM 647 O O . TRP A 1 81 ? -6.918 -2.845 -0.332 1.00 96.88 81 TRP A O 1
ATOM 657 N N . ARG A 1 82 ? -6.186 -0.902 -1.181 1.00 96.50 82 ARG A N 1
ATOM 658 C CA . ARG A 1 82 ? -6.517 -1.237 -2.574 1.00 96.50 82 ARG A CA 1
ATOM 659 C C . ARG A 1 82 ? -5.708 -2.406 -3.114 1.00 96.50 82 ARG A C 1
ATOM 661 O O . ARG A 1 82 ? -6.269 -3.276 -3.775 1.00 96.50 82 ARG A O 1
ATOM 668 N N . ALA A 1 83 ? -4.409 -2.451 -2.832 1.00 96.56 83 ALA A N 1
ATOM 669 C CA . ALA A 1 83 ? -3.568 -3.578 -3.213 1.00 96.56 83 ALA A CA 1
ATOM 670 C C . ALA A 1 83 ? -4.038 -4.875 -2.528 1.00 96.56 83 ALA A C 1
ATOM 672 O O . ALA A 1 83 ? -4.096 -5.920 -3.174 1.00 96.56 83 ALA A O 1
ATOM 673 N N . ILE A 1 84 ? -4.456 -4.803 -1.256 1.00 96.94 84 ILE A N 1
ATOM 674 C CA . ILE A 1 84 ? -5.052 -5.929 -0.521 1.00 96.94 84 ILE A CA 1
ATOM 675 C C . ILE A 1 84 ? -6.364 -6.385 -1.173 1.00 96.94 84 ILE A C 1
ATOM 677 O O . ILE A 1 84 ? -6.559 -7.588 -1.355 1.00 96.94 84 ILE A O 1
ATOM 681 N N . ASP A 1 85 ? -7.243 -5.454 -1.551 1.00 96.69 85 ASP A N 1
ATOM 682 C CA . ASP A 1 85 ? -8.488 -5.778 -2.254 1.00 96.69 85 ASP A CA 1
ATOM 683 C C . ASP A 1 85 ? -8.191 -6.509 -3.574 1.00 96.69 85 ASP A C 1
ATOM 685 O O . ASP A 1 85 ? -8.776 -7.559 -3.840 1.00 96.69 85 ASP A O 1
ATOM 689 N N . LYS A 1 86 ? -7.216 -6.019 -4.355 1.00 95.56 86 LYS A N 1
ATOM 690 C CA . LYS A 1 86 ? -6.791 -6.632 -5.624 1.00 95.56 86 LYS A CA 1
ATOM 691 C C . LYS A 1 86 ? -6.289 -8.067 -5.444 1.00 95.56 86 LYS A C 1
ATOM 693 O O . LYS A 1 86 ? -6.776 -8.959 -6.135 1.00 95.56 86 LYS A O 1
ATOM 698 N N . ILE A 1 87 ? -5.370 -8.325 -4.506 1.00 95.56 87 ILE A N 1
ATOM 699 C CA . ILE A 1 87 ? -4.821 -9.686 -4.309 1.00 95.56 87 ILE A CA 1
ATOM 700 C C . ILE A 1 87 ? -5.855 -10.676 -3.759 1.00 95.56 87 ILE A C 1
ATOM 702 O O . ILE A 1 87 ? -5.709 -11.882 -3.950 1.00 95.56 87 ILE A O 1
ATOM 706 N N . LYS A 1 88 ? -6.894 -10.182 -3.075 1.00 93.88 88 LYS A N 1
ATOM 707 C CA . LYS A 1 88 ? -7.999 -10.998 -2.554 1.00 93.88 88 LYS A CA 1
ATOM 708 C C . LYS A 1 88 ? -9.170 -11.130 -3.537 1.00 93.88 88 LYS A C 1
ATOM 710 O O . LYS A 1 88 ? -10.095 -11.883 -3.249 1.00 93.88 88 LYS A O 1
ATOM 715 N N . GLY A 1 89 ? -9.160 -10.407 -4.660 1.00 93.88 89 GLY A N 1
ATOM 716 C CA . GLY A 1 89 ? -10.282 -10.361 -5.603 1.00 93.88 89 GLY A CA 1
ATOM 717 C C . GLY A 1 89 ? -11.533 -9.672 -5.042 1.00 93.88 89 GLY A C 1
ATOM 718 O O . GLY A 1 89 ? -12.648 -10.009 -5.430 1.00 93.88 89 GLY A O 1
ATOM 719 N N . LEU A 1 90 ? -11.364 -8.739 -4.102 1.00 94.69 90 LEU A N 1
ATOM 720 C CA . LEU A 1 90 ? -12.456 -7.979 -3.494 1.00 94.69 90 LEU A CA 1
ATOM 721 C C . LEU A 1 90 ? -12.776 -6.719 -4.303 1.00 94.69 90 LEU A C 1
ATOM 723 O O . LEU A 1 90 ? -11.966 -6.216 -5.085 1.00 94.69 90 LEU A O 1
ATOM 727 N N . LYS A 1 91 ? -13.967 -6.163 -4.069 1.00 96.00 91 LYS A N 1
ATOM 728 C CA . LYS A 1 91 ? -14.321 -4.834 -4.568 1.00 96.00 91 LYS A CA 1
ATOM 729 C C . LYS A 1 91 ? -13.372 -3.795 -3.958 1.00 96.00 91 LYS A C 1
ATOM 731 O O . LYS A 1 91 ? -13.126 -3.800 -2.757 1.00 96.00 91 LYS A O 1
ATOM 736 N N . LEU A 1 92 ? -12.877 -2.872 -4.783 1.00 95.06 92 LEU A N 1
ATOM 737 C CA . LEU A 1 92 ? -12.013 -1.790 -4.308 1.00 95.06 92 LEU A CA 1
ATOM 738 C C . LEU A 1 92 ? -12.725 -0.942 -3.243 1.00 95.06 92 LEU A C 1
ATOM 740 O O . LEU A 1 92 ? -13.844 -0.472 -3.464 1.00 95.06 92 LEU A O 1
ATOM 744 N N . GLY A 1 93 ? -12.044 -0.720 -2.119 1.00 93.94 93 GLY A N 1
ATOM 745 C CA . GLY A 1 93 ? -12.549 0.024 -0.965 1.00 93.94 93 GLY A CA 1
ATOM 746 C C . GLY A 1 93 ? -13.158 -0.859 0.126 1.00 93.94 93 GLY A C 1
ATOM 747 O O . GLY A 1 93 ? -13.544 -0.335 1.169 1.00 93.94 93 GLY A O 1
ATOM 748 N N . THR A 1 94 ? -13.235 -2.181 -0.065 1.00 96.38 94 THR A N 1
ATOM 749 C CA . THR A 1 94 ? -13.742 -3.097 0.968 1.00 96.38 94 THR A CA 1
ATOM 750 C C . THR A 1 94 ? -12.829 -3.107 2.192 1.00 96.38 94 THR A C 1
ATOM 752 O O . THR A 1 94 ? -13.322 -2.937 3.306 1.00 96.38 94 THR A O 1
ATOM 755 N N . THR A 1 95 ? -11.512 -3.225 2.000 1.00 95.56 95 THR A N 1
ATOM 756 C CA . THR A 1 95 ? -10.554 -3.216 3.118 1.00 95.56 95 THR A CA 1
ATOM 757 C C . THR A 1 95 ? -10.548 -1.867 3.857 1.00 95.56 95 THR A C 1
ATOM 759 O O . THR A 1 95 ? -10.494 -1.841 5.084 1.00 95.56 95 THR A O 1
ATOM 762 N N . GLU A 1 96 ? -10.672 -0.745 3.136 1.00 95.94 96 GLU A N 1
ATOM 763 C CA . GLU A 1 96 ? -10.776 0.603 3.728 1.00 95.94 96 GLU A CA 1
ATOM 764 C C . GLU A 1 96 ? -12.041 0.743 4.593 1.00 95.94 96 GLU A C 1
ATOM 766 O O . GLU A 1 96 ? -11.983 1.217 5.727 1.00 95.94 96 GLU A O 1
ATOM 771 N N . ALA A 1 97 ? -13.188 0.282 4.088 1.00 96.25 97 ALA A N 1
ATOM 772 C CA . ALA A 1 97 ? -14.446 0.320 4.828 1.00 96.25 97 ALA A CA 1
ATOM 773 C C . ALA A 1 97 ? -14.406 -0.553 6.093 1.00 96.25 97 ALA A C 1
ATOM 775 O O . ALA A 1 97 ? -14.906 -0.143 7.142 1.00 96.25 97 ALA A O 1
ATOM 776 N N . GLU A 1 98 ? -13.801 -1.739 6.007 1.00 95.56 98 GLU A N 1
ATOM 777 C CA . GLU A 1 98 ? -13.635 -2.634 7.152 1.00 95.56 98 GLU A CA 1
ATOM 778 C C . GLU A 1 98 ? -12.735 -2.011 8.225 1.00 95.56 98 GLU A C 1
ATOM 780 O O . GLU A 1 98 ? -13.113 -1.990 9.397 1.00 95.56 98 GLU A O 1
ATOM 785 N N . HIS A 1 99 ? -11.601 -1.432 7.825 1.00 94.81 99 HIS A N 1
ATOM 786 C CA . HIS A 1 99 ? -10.703 -0.718 8.730 1.00 94.81 99 HIS A CA 1
ATOM 787 C C . HIS A 1 99 ? -11.426 0.427 9.453 1.00 94.81 99 HIS A C 1
ATOM 789 O O . HIS A 1 99 ? -11.409 0.502 10.680 1.00 94.81 99 HIS A O 1
ATOM 795 N N . ASN A 1 100 ? -12.138 1.278 8.711 1.00 95.88 100 ASN A N 1
ATOM 796 C CA . ASN A 1 100 ? -12.864 2.408 9.293 1.00 95.88 100 ASN A CA 1
ATOM 797 C C . ASN A 1 100 ? -13.960 1.956 10.268 1.00 95.88 100 ASN A C 1
ATOM 799 O O . ASN A 1 100 ? -14.151 2.574 11.314 1.00 95.88 100 ASN A O 1
ATOM 803 N N . LYS A 1 101 ? -14.655 0.853 9.964 1.00 96.69 101 LYS A N 1
ATOM 804 C CA . LYS A 1 101 ? -15.652 0.263 10.865 1.00 96.69 101 LYS A CA 1
ATOM 805 C C . LYS A 1 101 ? -15.016 -0.254 12.158 1.00 96.69 101 LYS A C 1
ATOM 807 O O . LYS A 1 101 ? -15.588 -0.064 13.228 1.00 96.69 101 LYS A O 1
ATOM 812 N N . GLN A 1 102 ? -13.850 -0.895 12.070 1.00 95.56 102 GLN A N 1
ATOM 813 C CA . GLN A 1 102 ? -13.115 -1.370 13.244 1.00 95.56 102 GLN A CA 1
ATOM 814 C C . GLN A 1 102 ? -12.637 -0.207 14.118 1.00 95.56 102 GLN A C 1
ATOM 816 O O . GLN A 1 102 ? -12.809 -0.253 15.333 1.00 95.56 102 GLN A O 1
ATOM 821 N N . GLU A 1 103 ? -12.092 0.850 13.517 1.00 95.06 103 GLU A N 1
ATOM 822 C CA . GLU A 1 103 ? -11.653 2.043 14.251 1.00 95.06 103 GLU A CA 1
ATOM 823 C C . GLU A 1 103 ? -12.820 2.759 14.939 1.00 95.06 103 GLU A C 1
ATOM 825 O O . GLU A 1 103 ? -12.716 3.140 16.106 1.00 95.06 103 GLU A O 1
ATOM 830 N N . GLN A 1 104 ? -13.967 2.868 14.263 1.00 96.19 104 GLN A N 1
ATOM 831 C CA . GLN A 1 104 ? -15.181 3.419 14.859 1.00 96.19 104 GLN A CA 1
ATOM 832 C C . GLN A 1 104 ? -15.653 2.581 16.058 1.00 96.19 104 GLN A C 1
ATOM 834 O O . GLN A 1 104 ? -15.929 3.136 17.120 1.00 96.19 104 GLN A O 1
ATOM 839 N N . ALA A 1 105 ? -15.677 1.251 15.926 1.00 97.06 105 ALA A N 1
ATOM 840 C CA . ALA A 1 105 ? -16.071 0.356 17.014 1.00 97.06 105 ALA A CA 1
ATOM 841 C C . ALA A 1 105 ? -15.131 0.463 18.229 1.00 97.06 105 ALA A C 1
ATOM 843 O O . ALA A 1 105 ? -15.603 0.556 19.361 1.00 97.06 105 ALA A O 1
ATOM 844 N N . LYS A 1 106 ? -13.810 0.525 18.005 1.00 97.25 106 LYS A N 1
ATOM 845 C CA . LYS A 1 106 ? -12.822 0.733 19.080 1.00 97.25 106 LYS A CA 1
ATOM 846 C C . LYS A 1 106 ? -13.032 2.065 19.793 1.00 97.25 106 LYS A C 1
ATOM 848 O O . LYS A 1 106 ? -12.945 2.140 21.015 1.00 97.25 106 LYS A O 1
ATOM 853 N N . ARG A 1 107 ? -13.322 3.128 19.038 1.00 96.44 107 ARG A N 1
ATOM 854 C CA . ARG A 1 107 ? -13.586 4.454 19.604 1.00 96.44 107 ARG A CA 1
ATOM 855 C C . ARG A 1 107 ? -14.843 4.458 20.473 1.00 96.44 107 ARG A C 1
ATOM 857 O O . ARG A 1 107 ? -14.825 5.028 21.559 1.00 96.44 107 ARG A O 1
ATOM 864 N N . GLU A 1 108 ? -15.915 3.822 20.015 1.00 97.19 108 GLU A N 1
ATOM 865 C CA . GLU A 1 108 ? -17.164 3.691 20.775 1.00 97.19 108 GLU A CA 1
ATOM 866 C C . GLU A 1 108 ? -16.982 2.857 22.050 1.00 97.19 108 GLU A C 1
ATOM 868 O O . GLU A 1 108 ? -17.521 3.206 23.102 1.00 97.19 108 GLU A O 1
ATOM 873 N N . GLU A 1 109 ? -16.193 1.783 21.984 1.00 97.12 109 GLU A N 1
ATOM 874 C CA . GLU A 1 109 ? -15.840 0.977 23.154 1.00 97.12 109 GLU A CA 1
ATOM 875 C C . GLU A 1 109 ? -15.054 1.792 24.187 1.00 97.12 109 GLU A C 1
ATOM 877 O O . GLU A 1 109 ? -15.375 1.744 25.377 1.00 97.12 109 GLU A O 1
ATOM 882 N N . GLN A 1 110 ? -14.087 2.595 23.735 1.00 96.88 110 GLN A N 1
ATOM 883 C CA . GLN A 1 110 ? -13.311 3.477 24.602 1.00 96.88 110 GLN A CA 1
ATOM 884 C C . GLN A 1 110 ? -14.203 4.515 25.298 1.00 96.88 110 GLN A C 1
ATOM 886 O O . GLN A 1 110 ? -14.125 4.665 26.516 1.00 96.88 110 GLN A O 1
ATOM 891 N N . ILE A 1 111 ? -15.106 5.167 24.557 1.00 97.31 111 ILE A N 1
ATOM 892 C CA . ILE A 1 111 ? -16.068 6.129 25.123 1.00 97.31 111 ILE A CA 1
ATOM 893 C C . ILE A 1 111 ? -16.925 5.456 26.199 1.00 97.31 111 ILE A C 1
ATOM 895 O O . ILE A 1 111 ? -17.030 5.963 27.313 1.00 97.31 111 ILE A O 1
ATOM 899 N N . ARG A 1 112 ? -17.472 4.270 25.909 1.00 96.81 112 ARG A N 1
ATOM 900 C CA . ARG A 1 112 ? -18.285 3.511 26.869 1.00 96.81 112 ARG A CA 1
ATOM 901 C C . ARG A 1 112 ? -17.489 3.119 28.116 1.00 96.81 112 ARG A C 1
ATOM 903 O O . ARG A 1 112 ? -18.039 3.096 29.217 1.00 96.81 112 ARG A O 1
ATOM 910 N N . ALA A 1 113 ? -16.214 2.766 27.965 1.00 97.31 113 ALA A N 1
ATOM 911 C CA . ALA A 1 113 ? -15.344 2.438 29.090 1.00 97.31 113 ALA A CA 1
ATOM 912 C C . ALA A 1 113 ? -15.075 3.664 29.975 1.00 97.31 113 ALA A C 1
ATOM 914 O O . ALA A 1 113 ? -15.095 3.549 31.202 1.00 97.31 113 ALA A O 1
ATOM 915 N N . ASP A 1 114 ? -14.876 4.830 29.366 1.00 97.12 114 ASP A N 1
ATOM 916 C CA . ASP A 1 114 ? -14.639 6.083 30.080 1.00 97.12 114 ASP A CA 1
ATOM 917 C C . ASP A 1 114 ? -15.909 6.583 30.785 1.00 97.12 114 ASP A C 1
ATOM 919 O O . ASP A 1 114 ? -15.845 6.978 31.951 1.00 97.12 114 ASP A O 1
ATOM 923 N N . GLU A 1 115 ? -17.079 6.456 30.153 1.00 96.88 115 GLU A N 1
ATOM 924 C CA . GLU A 1 115 ? -18.380 6.705 30.788 1.00 96.88 115 GLU A CA 1
ATOM 925 C C . GLU A 1 115 ? -18.591 5.800 32.006 1.00 96.88 115 GLU A C 1
ATOM 927 O O . GLU A 1 115 ? -18.899 6.289 33.092 1.00 96.88 115 GLU A O 1
ATOM 932 N N . ARG A 1 116 ? -18.341 4.487 31.868 1.00 96.75 116 ARG A N 1
ATOM 933 C CA . ARG A 1 116 ? -18.431 3.531 32.987 1.00 96.75 116 ARG A CA 1
ATOM 934 C C . ARG A 1 116 ? -17.514 3.918 34.144 1.00 96.75 116 ARG A C 1
ATOM 936 O O . ARG A 1 116 ? -17.943 3.869 35.295 1.00 96.75 116 ARG A O 1
ATOM 943 N N . LYS A 1 117 ? -16.265 4.306 33.862 1.00 96.56 117 LYS A N 1
ATOM 944 C CA . LYS A 1 117 ? -15.319 4.764 34.894 1.00 96.56 117 LYS A CA 1
ATOM 945 C C . LYS A 1 117 ? -15.829 6.013 35.606 1.00 96.56 117 LYS A C 1
ATOM 947 O O . LYS A 1 117 ? -15.788 6.056 36.833 1.00 96.56 117 LYS A O 1
ATOM 952 N N . LYS A 1 118 ? -16.346 6.988 34.855 1.00 96.12 118 LYS A N 1
ATOM 953 C CA . LYS A 1 118 ? -16.897 8.226 35.413 1.00 96.12 118 LYS A CA 1
ATOM 954 C C . LYS A 1 118 ? -18.086 7.949 36.336 1.00 96.12 118 LYS A C 1
ATOM 956 O O . LYS A 1 118 ? -18.097 8.433 37.464 1.00 96.12 118 LYS A O 1
ATOM 961 N N . THR A 1 119 ? -19.033 7.113 35.908 1.00 94.88 119 THR A N 1
ATOM 962 C CA . THR A 1 119 ? -20.189 6.724 36.734 1.00 94.88 119 THR A CA 1
ATOM 963 C C . THR A 1 119 ? -19.763 6.018 38.024 1.00 94.88 119 THR A C 1
ATOM 965 O O . THR A 1 119 ? -20.303 6.301 39.090 1.00 94.88 119 THR A O 1
ATOM 968 N N . LEU A 1 120 ? -18.769 5.124 37.964 1.00 93.50 120 LEU A N 1
ATOM 969 C CA . LEU A 1 120 ? -18.236 4.457 39.159 1.00 93.50 120 LEU A CA 1
ATOM 970 C C . LEU A 1 120 ? -17.586 5.446 40.139 1.00 93.50 120 LEU A C 1
ATOM 972 O O . LEU A 1 120 ? -17.724 5.293 41.351 1.00 93.50 120 LEU A O 1
ATOM 976 N N . GLU A 1 121 ? -16.887 6.462 39.633 1.00 94.62 121 GLU A N 1
ATOM 977 C CA . GLU A 1 121 ? -16.265 7.491 40.467 1.00 94.62 121 GLU A CA 1
ATOM 978 C C . GLU A 1 121 ? -17.305 8.398 41.144 1.00 94.62 121 GLU A C 1
ATOM 980 O O . GLU A 1 121 ? -17.163 8.722 42.323 1.00 94.62 121 GLU A O 1
ATOM 985 N N . GLU A 1 122 ? -18.370 8.771 40.429 1.00 93.31 122 GLU A N 1
ATOM 986 C CA . GLU A 1 122 ? -19.505 9.524 40.980 1.00 93.31 122 GLU A CA 1
ATOM 987 C C . GLU A 1 122 ? -20.214 8.738 42.088 1.00 93.31 122 GLU A C 1
ATOM 989 O O . GLU A 1 122 ? -20.432 9.272 43.177 1.00 93.31 122 GLU A O 1
ATOM 994 N N . LEU A 1 123 ? -20.483 7.446 41.858 1.00 92.62 123 LEU A N 1
ATOM 995 C CA . LEU A 1 123 ? -21.030 6.561 42.886 1.00 92.62 123 LEU A CA 1
ATOM 996 C C . LEU A 1 123 ? -20.108 6.491 44.104 1.00 92.62 123 LEU A C 1
ATOM 998 O O . LEU A 1 123 ? -20.593 6.589 45.221 1.00 92.62 123 LEU A O 1
ATOM 1002 N N . ARG A 1 124 ? -18.784 6.393 43.925 1.00 91.31 124 ARG A N 1
ATOM 1003 C CA . ARG A 1 124 ? -17.831 6.354 45.047 1.00 91.31 124 ARG A CA 1
ATOM 1004 C C . ARG A 1 124 ? -17.839 7.639 45.884 1.00 91.31 124 ARG A C 1
ATOM 1006 O O . ARG A 1 124 ? -17.678 7.564 47.097 1.00 91.31 124 ARG A O 1
ATOM 1013 N N . LYS A 1 125 ? -18.007 8.809 45.257 1.00 87.81 125 LYS A N 1
ATOM 1014 C CA . LYS A 1 125 ? -18.042 10.111 45.951 1.00 87.81 125 LYS A CA 1
ATOM 1015 C C . LYS A 1 125 ? -19.300 10.302 46.800 1.00 87.81 125 LYS A C 1
ATOM 1017 O O . LYS A 1 125 ? -19.226 10.994 47.801 1.00 87.81 125 LYS A O 1
ATOM 1022 N N . GLY A 1 126 ? -20.422 9.680 46.433 1.00 79.38 126 GLY A N 1
ATOM 1023 C CA . GLY A 1 126 ? -21.681 9.780 47.184 1.00 79.38 126 GLY A CA 1
ATOM 1024 C C . GLY A 1 126 ? -21.747 8.970 48.488 1.00 79.38 126 GLY A C 1
ATOM 1025 O O . GLY A 1 126 ? -22.752 9.056 49.184 1.00 79.38 126 GLY A O 1
ATOM 1026 N N . TRP A 1 127 ? -20.722 8.172 48.811 1.00 68.44 127 TRP A N 1
ATOM 1027 C CA . TRP A 1 127 ? -20.653 7.342 50.029 1.00 68.44 127 TRP A CA 1
ATOM 1028 C C . TRP A 1 127 ? -19.722 7.920 51.117 1.00 68.44 127 TRP A C 1
ATOM 1030 O O . TRP A 1 127 ? -19.490 7.255 52.129 1.00 68.44 127 TRP A O 1
ATOM 1040 N N . HIS A 1 128 ? -19.184 9.131 50.920 1.00 55.38 128 HIS A N 1
ATOM 1041 C CA . HIS A 1 128 ? -18.360 9.863 51.889 1.00 55.38 128 HIS A CA 1
ATOM 1042 C C . HIS A 1 128 ? -19.008 11.179 52.309 1.00 55.38 128 HIS A C 1
ATOM 10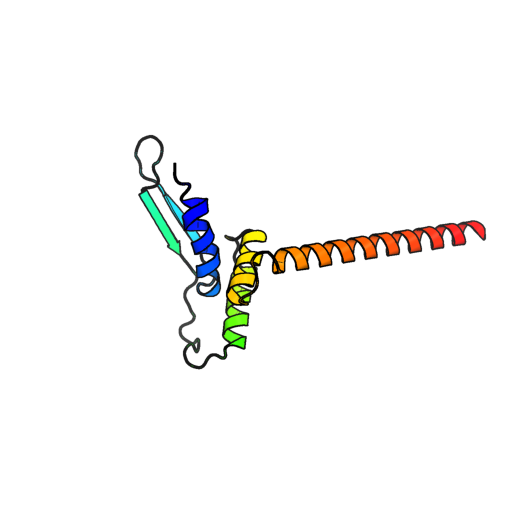44 O O . HIS A 1 128 ? -19.618 11.837 51.438 1.00 55.38 128 HIS A O 1
#

Foldseek 3Di:
DPPCCVPPVLVCCLACLLPFAQWDKDFQFDPDPPRDGPDIDIDGDDDDPPDDDPPDDLVRSLVSSLVSLVPHPRDDPLSSQQSNCVSVVHDRCPSVVVVVVVVVVVVVVVVVVVVVVVVVVVVVVVVD